Protein AF-A0A914JYH7-F1 (afdb_monomer_lite)

pLDDT: mean 72.13, std 14.9, range [32.47, 93.25]

Structure (mmCIF, N/CA/C/O backbone):
data_AF-A0A914JYH7-F1
#
_entry.id   AF-A0A914JYH7-F1
#
loop_
_atom_site.group_PDB
_atom_site.id
_atom_site.type_symbol
_atom_site.label_atom_id
_atom_site.label_alt_id
_atom_site.label_comp_id
_atom_site.label_asym_id
_atom_site.label_entity_id
_atom_site.label_seq_id
_atom_site.pdbx_PDB_ins_code
_atom_site.Cartn_x
_atom_site.Cartn_y
_atom_site.Cartn_z
_atom_site.occupancy
_atom_site.B_iso_or_equiv
_atom_site.auth_seq_id
_atom_site.auth_comp_id
_atom_site.auth_asym_id
_atom_site.auth_atom_id
_atom_site.pdbx_PDB_model_num
ATOM 1 N N . GLY A 1 1 ? 41.473 -42.877 -14.120 1.00 34.09 1 GLY A N 1
ATOM 2 C CA . GLY A 1 1 ? 40.862 -42.324 -12.893 1.00 34.09 1 GLY A CA 1
ATOM 3 C C . GLY A 1 1 ? 41.035 -40.824 -12.915 1.00 34.09 1 GLY A C 1
ATOM 4 O O . GLY A 1 1 ? 42.055 -40.377 -13.402 1.00 34.09 1 GLY A O 1
ATOM 5 N N . GLY A 1 2 ? 40.109 -39.994 -12.479 1.00 32.47 2 GLY A N 1
ATOM 6 C CA . GLY A 1 2 ? 38.779 -40.195 -11.925 1.00 32.47 2 GLY A CA 1
ATOM 7 C C . GLY A 1 2 ? 38.102 -38.826 -11.978 1.00 32.47 2 GLY A C 1
ATOM 8 O O . GLY A 1 2 ? 38.776 -37.804 -11.862 1.00 32.47 2 GLY A O 1
ATOM 9 N N . GLY A 1 3 ? 36.804 -38.814 -12.264 1.00 38.28 3 GLY A N 1
ATOM 10 C CA . GLY A 1 3 ? 36.032 -37.585 -12.367 1.00 38.28 3 GLY A CA 1
ATOM 11 C C . GLY A 1 3 ? 35.834 -36.903 -11.015 1.00 38.28 3 GLY A C 1
ATOM 12 O O . GLY A 1 3 ? 35.784 -37.558 -9.977 1.00 38.28 3 GLY A O 1
ATOM 13 N N . ALA A 1 4 ? 35.630 -35.592 -11.065 1.00 35.44 4 ALA A N 1
ATOM 14 C CA . ALA A 1 4 ? 34.829 -34.877 -10.087 1.00 35.44 4 ALA A CA 1
ATOM 15 C C . ALA A 1 4 ? 33.850 -33.980 -10.860 1.00 35.44 4 ALA A C 1
ATOM 17 O O . ALA A 1 4 ? 34.250 -33.188 -11.712 1.00 35.44 4 ALA A O 1
ATOM 18 N N . ALA A 1 5 ? 32.562 -34.203 -10.608 1.00 40.56 5 ALA A N 1
ATOM 19 C CA . ALA A 1 5 ? 31.418 -33.502 -11.180 1.00 40.56 5 ALA A CA 1
ATOM 20 C C . ALA A 1 5 ? 31.323 -32.040 -10.675 1.00 40.56 5 ALA A C 1
ATOM 22 O O . ALA A 1 5 ? 31.929 -31.705 -9.654 1.00 40.56 5 ALA A O 1
ATOM 23 N N . PRO A 1 6 ? 30.572 -31.161 -11.369 1.00 45.00 6 PRO A N 1
ATOM 24 C CA . PRO A 1 6 ? 30.569 -29.726 -11.110 1.00 45.00 6 PRO A CA 1
ATOM 25 C C . PRO A 1 6 ? 29.688 -29.387 -9.902 1.00 45.00 6 PRO A C 1
ATOM 27 O O . PRO A 1 6 ? 28.522 -29.776 -9.843 1.00 45.00 6 PRO A O 1
ATOM 30 N N . ALA A 1 7 ? 30.223 -28.626 -8.946 1.00 40.75 7 ALA A N 1
ATOM 31 C CA . ALA A 1 7 ? 29.419 -28.029 -7.885 1.00 40.75 7 ALA A CA 1
ATOM 32 C C . ALA A 1 7 ? 28.792 -26.729 -8.407 1.00 40.75 7 ALA A C 1
ATO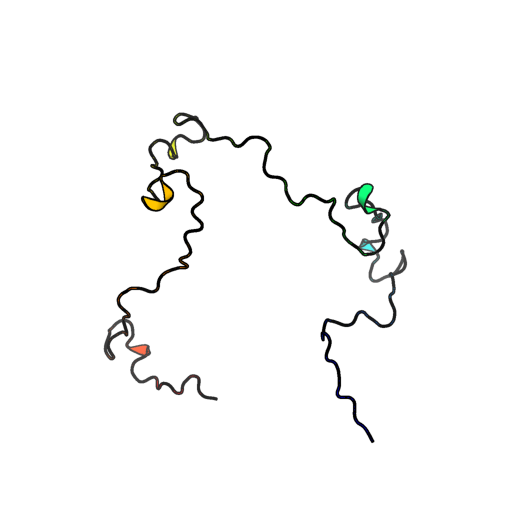M 34 O O . ALA A 1 7 ? 29.483 -25.743 -8.665 1.00 40.75 7 ALA A O 1
ATOM 35 N N . GLY A 1 8 ? 27.475 -26.760 -8.608 1.00 47.31 8 GLY A N 1
ATOM 36 C CA . GLY A 1 8 ? 26.679 -25.590 -8.950 1.00 47.31 8 GLY A CA 1
ATOM 37 C C . GLY A 1 8 ? 26.698 -24.536 -7.843 1.00 47.31 8 GLY A C 1
ATOM 38 O O . GLY A 1 8 ? 26.769 -24.852 -6.657 1.00 47.31 8 GLY A O 1
ATOM 39 N N . GLY A 1 9 ? 26.590 -23.272 -8.243 1.00 40.62 9 GLY A N 1
ATOM 40 C CA . GLY A 1 9 ? 26.470 -22.158 -7.314 1.00 40.62 9 GLY A CA 1
ATOM 41 C C . GLY A 1 9 ? 26.027 -20.883 -8.015 1.00 40.62 9 GLY A C 1
ATOM 42 O O . GLY A 1 9 ? 26.851 -20.172 -8.573 1.00 40.62 9 GLY A O 1
ATOM 43 N N . GLY A 1 10 ? 24.719 -20.620 -7.973 1.00 47.50 10 GLY A N 1
ATOM 44 C CA . GLY A 1 10 ? 24.126 -19.280 -8.006 1.00 47.50 10 GLY A CA 1
ATOM 45 C C . GLY A 1 10 ? 24.439 -18.407 -9.220 1.00 47.50 10 GLY A C 1
ATOM 46 O O . GLY A 1 10 ? 25.310 -17.545 -9.163 1.00 47.50 10 GLY A O 1
ATOM 47 N N . GLY A 1 11 ? 23.635 -18.540 -10.277 1.00 48.72 11 GLY A N 1
ATOM 48 C CA . GLY A 1 11 ? 23.524 -17.541 -11.344 1.00 48.72 11 GLY A CA 1
ATOM 49 C C . GLY A 1 11 ? 22.834 -16.266 -10.850 1.00 48.72 11 GLY A C 1
ATOM 50 O O . GLY A 1 11 ? 21.717 -15.966 -11.256 1.00 48.72 11 GLY A O 1
ATOM 51 N N . GLY A 1 12 ? 23.472 -15.546 -9.929 1.00 68.12 12 GLY A N 1
ATOM 52 C CA . GLY A 1 12 ? 23.124 -14.162 -9.627 1.00 68.12 12 GLY A CA 1
ATOM 53 C C . GLY A 1 12 ? 23.684 -13.225 -10.703 1.00 68.12 12 GLY A C 1
ATOM 54 O O . GLY A 1 12 ? 24.650 -13.589 -11.383 1.00 68.12 12 GLY A O 1
ATOM 55 N N . PRO A 1 13 ? 23.121 -12.015 -10.871 1.00 71.75 13 PRO A N 1
ATOM 56 C CA . PRO A 1 13 ? 23.699 -11.000 -11.742 1.00 71.75 13 PRO A CA 1
ATOM 57 C C . PRO A 1 13 ? 25.169 -10.776 -11.377 1.00 71.75 13 PRO A C 1
ATOM 59 O O . PRO A 1 13 ? 25.496 -10.415 -10.245 1.00 71.75 13 PRO A O 1
ATOM 62 N N . LYS A 1 14 ? 26.069 -11.022 -12.332 1.00 74.81 14 LYS A N 1
ATOM 63 C CA . LYS A 1 14 ? 27.495 -10.773 -12.139 1.00 74.81 14 LYS A CA 1
ATOM 64 C C . LYS A 1 14 ? 27.714 -9.264 -12.188 1.00 74.81 14 LYS A C 1
ATOM 66 O O . LYS A 1 14 ? 27.363 -8.626 -13.179 1.00 74.81 14 LYS A O 1
ATOM 71 N N . ALA A 1 15 ? 28.296 -8.704 -11.130 1.00 71.69 15 ALA A N 1
ATOM 72 C CA . ALA A 1 15 ? 28.731 -7.314 -11.145 1.00 71.69 15 ALA A CA 1
ATOM 73 C C . ALA A 1 15 ? 29.708 -7.071 -12.320 1.00 71.69 15 ALA A 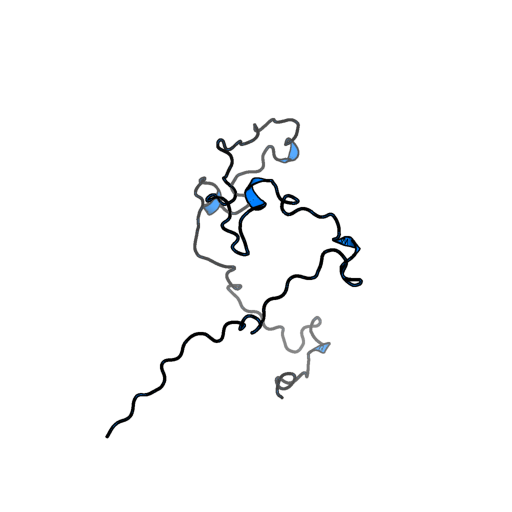C 1
ATOM 75 O O . ALA A 1 15 ? 30.428 -8.000 -12.712 1.00 71.69 15 ALA A O 1
ATOM 76 N N . PRO A 1 16 ? 29.746 -5.853 -12.888 1.00 74.25 16 PRO A N 1
ATOM 77 C CA . PRO A 1 16 ? 30.683 -5.510 -13.952 1.00 74.25 16 PRO A CA 1
ATOM 78 C C . PRO A 1 16 ? 32.130 -5.853 -13.576 1.00 74.25 16 PRO A C 1
ATOM 80 O O . PRO A 1 16 ? 32.548 -5.658 -12.437 1.00 74.25 16 PRO A O 1
ATOM 83 N N . ALA A 1 17 ? 32.902 -6.356 -14.545 1.00 78.00 17 ALA A N 1
ATOM 84 C CA . ALA A 1 17 ? 34.301 -6.745 -14.335 1.00 78.00 17 ALA A CA 1
ATOM 85 C C . ALA A 1 17 ? 35.207 -5.559 -13.948 1.00 78.00 17 ALA A C 1
ATOM 87 O O . ALA A 1 17 ? 36.235 -5.751 -13.304 1.00 78.00 17 ALA A O 1
ATOM 88 N N . GLN A 1 18 ? 34.802 -4.342 -14.312 1.00 71.06 18 GLN A N 1
ATOM 89 C CA . GLN A 1 18 ? 35.378 -3.089 -13.845 1.00 71.06 18 GLN A CA 1
ATOM 90 C C . GLN A 1 18 ? 34.273 -2.246 -13.219 1.00 71.06 18 GLN A C 1
ATOM 92 O O . GLN A 1 18 ? 33.255 -1.971 -13.854 1.00 71.06 18 GLN A O 1
ATOM 97 N N . GLY A 1 19 ? 34.486 -1.837 -11.970 1.00 71.62 19 GLY A N 1
ATOM 98 C CA . GLY A 1 19 ? 33.738 -0.731 -11.389 1.00 71.62 19 GLY A CA 1
ATOM 99 C C . GLY A 1 19 ? 34.165 0.595 -12.019 1.00 71.62 19 GLY A C 1
ATOM 100 O O . GLY A 1 19 ? 35.234 0.701 -12.621 1.00 71.62 19 GLY A O 1
ATOM 101 N N . GLY A 1 20 ? 33.338 1.618 -11.853 1.00 71.94 20 GLY A N 1
ATOM 102 C CA . GLY A 1 20 ? 33.656 2.976 -12.268 1.00 71.94 20 GLY A CA 1
ATOM 103 C C . GLY A 1 20 ? 32.684 3.948 -11.623 1.00 71.94 20 GLY A C 1
ATOM 104 O O . GLY A 1 20 ? 31.482 3.695 -11.597 1.00 71.94 20 GLY A O 1
ATOM 105 N N . VAL A 1 21 ? 33.212 5.038 -11.076 1.00 76.50 21 VAL A N 1
ATOM 106 C CA . VAL A 1 21 ? 32.415 6.185 -10.636 1.00 76.50 21 VAL A CA 1
ATOM 107 C C . VAL A 1 21 ? 32.600 7.257 -11.700 1.00 76.50 21 VAL A C 1
ATOM 109 O O . VAL A 1 21 ? 33.733 7.527 -12.103 1.00 76.50 21 VAL A O 1
ATOM 112 N N . ALA A 1 22 ? 31.500 7.828 -12.190 1.00 80.31 22 ALA A N 1
ATOM 113 C CA . ALA A 1 22 ? 31.569 8.961 -13.103 1.00 80.31 22 ALA A CA 1
ATOM 114 C C . ALA A 1 22 ? 32.323 10.119 -12.430 1.00 80.31 22 ALA A C 1
ATOM 116 O O . ALA A 1 22 ? 32.164 10.363 -11.233 1.00 80.31 22 ALA A O 1
ATOM 117 N N . GLY A 1 23 ? 33.164 10.823 -13.188 1.00 80.38 23 GLY A N 1
ATOM 118 C CA . GLY A 1 23 ? 33.858 11.995 -12.660 1.00 80.38 23 GLY A CA 1
ATOM 119 C C . GLY A 1 23 ? 32.869 13.110 -12.307 1.00 80.38 23 GLY A C 1
ATOM 120 O O . GLY A 1 23 ? 31.821 13.232 -12.938 1.00 80.38 23 GLY A O 1
ATOM 121 N N . THR A 1 24 ? 33.225 13.978 -11.355 1.00 82.69 24 THR A N 1
ATOM 122 C CA . THR A 1 24 ? 32.385 15.104 -10.887 1.00 82.69 24 THR A CA 1
ATOM 123 C C . THR A 1 24 ? 31.896 16.028 -12.011 1.00 82.69 24 THR A C 1
ATOM 125 O O . THR A 1 24 ? 30.900 16.727 -11.848 1.00 82.69 24 THR A O 1
ATOM 128 N N . HIS A 1 25 ? 32.584 16.041 -13.154 1.00 87.94 25 HIS A N 1
ATOM 129 C CA . HIS A 1 25 ? 32.268 16.885 -14.309 1.00 87.94 25 HIS A CA 1
ATOM 130 C C . HIS A 1 25 ? 31.949 16.083 -15.580 1.00 87.94 25 HIS A C 1
ATOM 132 O O . HIS A 1 25 ? 32.131 16.590 -16.685 1.00 87.94 25 HIS A O 1
ATOM 138 N N . ASP A 1 26 ? 31.489 14.835 -15.446 1.00 89.94 26 ASP A N 1
ATOM 139 C CA . ASP A 1 26 ? 31.004 14.057 -16.589 1.00 89.94 26 ASP A CA 1
ATOM 140 C C . ASP A 1 26 ? 29.813 14.781 -17.259 1.00 89.94 26 ASP A C 1
ATOM 142 O O . ASP A 1 26 ? 28.826 15.082 -16.575 1.00 89.94 26 ASP A O 1
ATOM 146 N N . PRO A 1 27 ? 29.864 15.065 -18.578 1.00 91.88 27 PRO A N 1
ATOM 147 C CA . PRO A 1 27 ? 28.768 15.708 -19.304 1.00 91.88 27 PRO A CA 1
ATOM 148 C C . PRO A 1 27 ? 27.406 15.017 -19.141 1.00 91.88 27 PRO A C 1
ATOM 150 O O . PRO A 1 27 ? 26.380 15.689 -19.165 1.00 91.88 27 PRO A O 1
ATOM 153 N N . ASN A 1 28 ? 27.381 13.698 -18.931 1.00 91.00 28 ASN A N 1
ATOM 154 C CA . ASN A 1 28 ? 26.154 12.920 -18.758 1.00 91.00 28 ASN A CA 1
ATOM 155 C C . ASN A 1 28 ? 25.610 12.944 -17.319 1.00 91.00 28 ASN A C 1
ATOM 157 O O . ASN A 1 28 ? 24.479 12.518 -17.095 1.00 91.00 28 ASN A O 1
ATOM 161 N N . TYR A 1 29 ? 26.383 13.442 -16.347 1.00 90.44 29 TYR A N 1
ATOM 162 C CA . TYR A 1 29 ? 26.012 13.476 -14.926 1.00 90.44 29 TYR A CA 1
ATOM 163 C C . TYR A 1 29 ? 26.159 14.870 -14.300 1.00 90.44 29 TYR A C 1
ATOM 165 O O . TYR A 1 29 ? 26.282 14.999 -13.082 1.00 90.44 29 TYR A O 1
ATOM 173 N N . GLN A 1 30 ? 26.100 15.935 -15.108 1.00 92.38 30 GLN A N 1
ATOM 174 C CA . GLN A 1 30 ? 26.291 17.305 -14.615 1.00 92.38 30 GLN A CA 1
ATOM 175 C 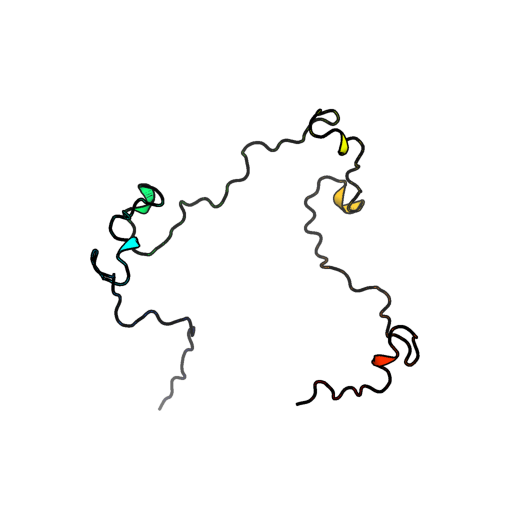C . GLN A 1 30 ? 25.288 17.726 -13.536 1.00 92.38 30 GLN A C 1
ATOM 177 O O . GLN A 1 30 ? 25.653 18.470 -12.634 1.00 92.38 30 GLN A O 1
ATOM 182 N N . THR A 1 31 ? 24.046 17.235 -13.570 1.00 87.25 31 THR A N 1
ATOM 183 C CA . THR A 1 31 ? 23.034 17.573 -12.551 1.00 87.25 31 THR A CA 1
ATOM 184 C C . THR A 1 31 ? 23.326 16.962 -11.182 1.00 87.25 31 THR A C 1
ATOM 186 O O . THR A 1 31 ? 22.693 17.341 -10.203 1.00 87.25 31 THR A O 1
ATOM 189 N N . LEU A 1 32 ? 24.255 16.005 -11.112 1.00 84.88 32 LEU A N 1
ATOM 190 C CA . LEU A 1 32 ? 24.713 15.389 -9.869 1.00 84.88 32 LEU A CA 1
ATOM 191 C C . LEU A 1 32 ? 25.991 16.058 -9.337 1.00 84.88 32 LEU A C 1
ATOM 193 O O . LEU A 1 32 ? 26.429 15.750 -8.227 1.00 84.88 32 LEU A O 1
ATOM 197 N N . ALA A 1 33 ? 26.589 16.983 -10.097 1.00 81.06 33 ALA A N 1
ATOM 198 C CA . ALA A 1 33 ? 27.736 17.758 -9.647 1.00 81.06 33 ALA A CA 1
ATOM 199 C C . ALA A 1 33 ? 27.314 18.656 -8.471 1.00 81.06 33 ALA A C 1
ATOM 201 O O . ALA A 1 33 ? 26.505 19.567 -8.626 1.00 81.06 33 ALA A O 1
ATOM 202 N N . GLY A 1 34 ? 27.854 18.381 -7.281 1.00 79.38 34 GLY A N 1
ATOM 203 C CA . GLY A 1 34 ? 27.506 19.087 -6.041 1.00 79.38 34 GLY A CA 1
ATOM 204 C C . GLY A 1 34 ? 26.581 18.311 -5.100 1.00 79.38 34 GLY A C 1
ATOM 205 O O . GLY A 1 34 ? 26.392 18.740 -3.964 1.00 79.38 34 GLY A O 1
ATOM 206 N N . CYS A 1 35 ? 26.060 17.149 -5.509 1.00 82.81 35 CYS A N 1
ATOM 207 C CA . CYS A 1 35 ? 25.435 16.213 -4.577 1.00 82.81 35 CYS A CA 1
ATOM 208 C C . CYS A 1 35 ? 26.522 15.557 -3.707 1.00 82.81 35 CYS A C 1
ATOM 210 O O . CYS A 1 35 ? 27.327 14.765 -4.199 1.00 82.81 35 CYS A O 1
ATOM 212 N N . GLY A 1 36 ? 26.561 15.908 -2.419 1.00 76.69 36 GLY A N 1
ATOM 213 C CA . GLY A 1 36 ? 27.461 15.299 -1.438 1.00 76.69 36 GLY A CA 1
ATOM 214 C C . GLY A 1 36 ? 27.063 13.863 -1.073 1.00 76.69 36 GLY A C 1
ATOM 215 O O . GLY A 1 36 ? 25.953 13.410 -1.350 1.00 76.69 36 GLY A O 1
ATOM 216 N N . GLY A 1 37 ? 27.967 13.126 -0.421 1.00 77.88 37 GLY A N 1
ATOM 217 C CA . GLY A 1 37 ? 27.677 11.776 0.092 1.00 77.88 37 GLY A CA 1
ATOM 218 C C . GLY A 1 37 ? 26.671 11.751 1.254 1.00 77.88 37 GLY A C 1
ATOM 219 O O . GLY A 1 37 ? 26.249 10.686 1.693 1.00 77.88 37 GLY A O 1
ATOM 220 N N . ASP A 1 38 ? 26.286 12.923 1.747 1.00 81.12 38 ASP A N 1
ATOM 221 C CA . ASP A 1 38 ? 25.421 13.180 2.892 1.00 81.12 38 ASP A CA 1
ATOM 222 C C . ASP A 1 38 ? 23.987 13.567 2.504 1.00 81.12 38 ASP A C 1
ATOM 224 O O . ASP A 1 38 ? 23.194 13.907 3.378 1.00 81.12 38 ASP A O 1
ATOM 228 N N . VAL A 1 39 ? 23.601 13.460 1.226 1.00 80.56 39 VAL A N 1
ATOM 229 C CA . VAL A 1 39 ? 22.208 13.693 0.780 1.00 80.56 39 VAL A CA 1
ATOM 230 C C . VAL A 1 39 ? 21.179 12.823 1.521 1.00 80.56 39 VAL A C 1
ATOM 232 O O . VAL A 1 39 ? 19.995 13.151 1.549 1.00 80.56 39 VAL A O 1
ATOM 235 N N . PHE A 1 40 ? 21.631 11.737 2.155 1.00 82.25 40 PHE A N 1
ATOM 236 C CA . PHE A 1 40 ? 20.829 10.851 3.002 1.00 82.25 40 PHE A CA 1
ATOM 237 C C . PHE A 1 40 ? 21.199 10.917 4.495 1.00 82.25 40 PHE A C 1
ATOM 239 O O . PHE A 1 40 ? 20.793 10.041 5.254 1.00 82.25 40 PHE A O 1
ATOM 246 N N . GLY A 1 41 ? 21.952 11.937 4.913 1.00 80.50 41 GLY A N 1
ATOM 247 C CA . GLY A 1 41 ? 22.459 12.120 6.273 1.00 80.50 41 GLY A CA 1
ATOM 248 C C . GLY A 1 41 ? 23.962 11.860 6.404 1.00 80.50 41 GLY A C 1
ATOM 249 O O . GLY A 1 41 ? 24.552 11.055 5.679 1.00 80.50 41 GLY A O 1
ATOM 250 N N . ALA A 1 42 ? 24.598 12.537 7.365 1.00 79.38 42 ALA A N 1
ATOM 251 C CA . ALA A 1 42 ? 26.032 12.402 7.638 1.00 79.38 42 ALA A CA 1
ATOM 252 C C . ALA A 1 42 ? 26.427 10.975 8.069 1.00 79.38 42 ALA A C 1
ATOM 254 O O . ALA A 1 42 ? 27.547 10.539 7.814 1.00 79.38 42 ALA A O 1
ATOM 255 N N . ASP A 1 43 ? 25.499 10.216 8.659 1.00 74.88 43 ASP A N 1
ATOM 256 C CA . ASP A 1 43 ? 25.681 8.806 9.019 1.00 74.88 43 ASP A CA 1
ATOM 257 C C . ASP A 1 43 ? 25.852 7.885 7.796 1.00 74.88 43 ASP A C 1
ATOM 259 O O . ASP A 1 43 ? 26.314 6.750 7.934 1.00 74.88 43 ASP A O 1
ATOM 263 N N . LYS A 1 44 ? 25.524 8.371 6.590 1.00 68.38 44 LYS A N 1
ATOM 264 C CA . LYS A 1 44 ? 25.672 7.652 5.316 1.00 68.38 44 LYS A CA 1
ATOM 265 C C . LYS A 1 44 ? 26.863 8.097 4.473 1.00 68.38 44 LYS A C 1
ATOM 267 O O . LYS A 1 44 ? 27.218 7.393 3.531 1.00 68.38 44 LYS A O 1
ATOM 272 N N . ALA A 1 45 ? 27.545 9.177 4.850 1.00 64.94 45 ALA A N 1
ATOM 273 C CA . ALA A 1 45 ? 28.585 9.812 4.041 1.00 64.94 45 ALA A CA 1
ATOM 274 C C . ALA A 1 45 ? 29.936 9.058 3.969 1.00 64.94 45 ALA A C 1
ATOM 276 O O . ALA A 1 45 ? 30.857 9.536 3.310 1.00 64.94 45 ALA A O 1
ATOM 277 N N . GLY A 1 46 ? 30.085 7.893 4.620 1.00 59.81 46 GLY A N 1
ATOM 278 C CA . GLY A 1 46 ? 31.381 7.203 4.759 1.00 59.81 46 GLY A CA 1
ATOM 279 C C . GLY A 1 46 ? 31.427 5.714 4.401 1.00 59.81 46 GLY A C 1
ATOM 280 O O . GLY A 1 46 ? 32.505 5.124 4.444 1.00 59.81 46 GLY A O 1
ATOM 281 N N . ALA A 1 47 ? 30.308 5.080 4.046 1.00 54.00 47 ALA A N 1
ATOM 282 C CA . ALA A 1 47 ? 30.291 3.649 3.741 1.00 54.00 47 ALA A CA 1
ATOM 283 C C . ALA A 1 47 ? 30.186 3.423 2.230 1.00 54.00 47 ALA A C 1
ATOM 285 O O . ALA A 1 47 ? 29.117 3.562 1.636 1.00 54.00 47 ALA A O 1
ATOM 286 N N . GLY A 1 48 ? 31.309 3.053 1.609 1.00 50.84 48 GLY A N 1
ATOM 287 C CA . GLY A 1 48 ? 31.304 2.486 0.265 1.00 50.84 48 GLY A CA 1
ATOM 288 C C . GLY A 1 48 ? 30.268 1.364 0.169 1.00 50.84 48 GLY A C 1
ATOM 289 O O . GLY A 1 48 ? 30.205 0.512 1.051 1.00 50.84 48 GLY A O 1
ATOM 290 N N . GLY A 1 49 ? 29.447 1.430 -0.884 1.00 52.75 49 GLY A N 1
ATOM 291 C CA . GLY A 1 49 ? 28.456 0.443 -1.327 1.00 52.75 49 GLY A CA 1
ATOM 292 C C . GLY A 1 49 ? 28.231 -0.749 -0.399 1.00 52.75 49 GLY A C 1
ATOM 293 O O . GLY A 1 49 ? 28.834 -1.803 -0.560 1.00 52.75 49 GLY A O 1
ATOM 294 N N . GLY A 1 50 ? 27.328 -0.579 0.557 1.00 45.28 50 GLY A N 1
ATOM 295 C CA . GLY A 1 50 ? 26.985 -1.610 1.522 1.00 45.28 50 GLY A CA 1
ATOM 296 C C . GLY A 1 50 ? 26.011 -1.030 2.520 1.00 45.28 50 GLY A C 1
ATOM 297 O O . GLY A 1 50 ? 26.386 -0.701 3.640 1.00 45.28 50 GLY A O 1
ATOM 298 N N . GLY A 1 51 ? 24.770 -0.827 2.075 1.00 46.16 51 GLY A N 1
ATOM 299 C CA . GLY A 1 51 ? 23.671 -0.343 2.898 1.00 46.16 51 GLY A CA 1
ATOM 300 C C . GLY A 1 51 ? 23.346 -1.323 4.022 1.00 46.16 51 GLY A C 1
ATOM 301 O O . GLY A 1 51 ? 22.349 -2.032 3.965 1.00 46.16 51 GLY A O 1
ATOM 302 N N . GLY A 1 52 ? 24.163 -1.334 5.071 1.00 47.91 52 GLY A N 1
ATOM 303 C CA . GLY A 1 52 ? 23.687 -1.642 6.402 1.00 47.91 52 GLY A CA 1
ATOM 304 C C . GLY A 1 52 ? 22.734 -0.518 6.778 1.00 47.91 52 GLY A C 1
ATOM 305 O O . GLY A 1 52 ? 23.155 0.594 7.113 1.00 47.91 52 GLY A O 1
ATOM 306 N N . ALA A 1 53 ? 21.432 -0.773 6.653 1.00 55.34 53 ALA A N 1
ATOM 307 C CA . ALA A 1 53 ? 20.452 0.004 7.393 1.00 55.34 53 ALA A CA 1
ATOM 308 C C . ALA A 1 53 ? 20.937 0.066 8.855 1.00 55.34 53 ALA A C 1
ATOM 310 O O . ALA A 1 53 ? 21.381 -0.974 9.359 1.00 55.34 53 ALA A O 1
ATOM 311 N N . PRO A 1 54 ? 20.925 1.233 9.534 1.00 53.25 54 PRO A N 1
ATOM 312 C CA . PRO A 1 54 ? 21.098 1.239 10.983 1.00 53.25 54 PRO A CA 1
ATOM 313 C C . PRO A 1 54 ? 20.173 0.157 11.544 1.00 53.25 54 PRO A C 1
ATOM 315 O O . PRO A 1 54 ? 19.002 0.098 11.171 1.00 53.25 54 PRO A O 1
ATOM 318 N N . GLY A 1 55 ? 20.749 -0.784 12.298 1.00 55.72 55 GLY A N 1
ATOM 319 C CA . GLY A 1 55 ? 20.076 -1.999 12.748 1.00 55.72 55 GLY A CA 1
ATOM 320 C C . GLY A 1 55 ? 18.782 -1.644 13.466 1.00 55.72 55 GLY A C 1
ATOM 321 O O . GLY A 1 55 ? 18.793 -1.201 14.608 1.00 55.72 55 GLY A O 1
ATOM 322 N N . GLY A 1 56 ? 17.672 -1.778 12.756 1.00 63.06 56 GLY A N 1
ATOM 323 C CA . GLY A 1 56 ? 16.415 -1.191 13.175 1.00 63.06 56 GLY A CA 1
ATOM 324 C C . GLY A 1 56 ? 15.602 -0.850 11.948 1.00 63.06 56 GLY A C 1
ATOM 325 O O . GLY A 1 56 ? 15.572 0.294 11.504 1.00 63.06 56 GLY A O 1
ATOM 326 N N . GLY A 1 57 ? 14.919 -1.859 11.402 1.00 70.12 57 GLY A N 1
ATOM 327 C CA . GLY A 1 57 ? 13.769 -1.588 10.546 1.00 70.12 57 GLY A CA 1
ATOM 328 C C . GLY A 1 57 ? 12.775 -0.653 11.256 1.00 70.12 57 GLY A C 1
ATOM 329 O O . GLY A 1 57 ? 12.920 -0.398 12.456 1.00 70.12 57 GLY A O 1
ATOM 330 N N . PRO A 1 58 ? 11.761 -0.141 10.541 1.00 66.94 58 PRO A N 1
ATOM 331 C CA . PRO A 1 58 ? 10.762 0.756 11.111 1.00 66.94 58 PRO A CA 1
ATOM 332 C C . PRO A 1 58 ? 10.261 0.226 12.457 1.00 66.94 58 PRO A C 1
ATOM 334 O O . PRO A 1 58 ? 9.653 -0.843 12.536 1.00 66.94 58 PRO A O 1
ATOM 337 N N . LYS A 1 59 ? 10.586 0.940 13.536 1.00 75.88 59 LYS A N 1
ATOM 338 C CA . LYS A 1 59 ? 10.168 0.551 14.877 1.00 75.88 59 LYS A CA 1
ATOM 339 C C . LYS A 1 59 ? 8.729 1.004 15.055 1.00 75.88 59 LYS A C 1
ATOM 341 O O . LYS A 1 59 ? 8.425 2.179 14.858 1.00 75.88 59 LYS A O 1
ATOM 346 N N . ALA A 1 60 ? 7.854 0.072 15.423 1.00 73.75 60 ALA A N 1
ATOM 347 C CA . ALA A 1 60 ? 6.497 0.420 15.815 1.00 73.75 60 ALA A CA 1
ATOM 348 C C . ALA A 1 60 ? 6.535 1.466 16.950 1.00 73.75 60 ALA A C 1
ATOM 350 O O . ALA A 1 60 ? 7.465 1.437 17.767 1.00 73.75 60 ALA A O 1
ATOM 351 N N . PRO A 1 61 ? 5.557 2.385 17.017 1.00 72.19 61 PRO A N 1
ATOM 352 C CA . PRO A 1 61 ? 5.473 3.361 18.096 1.00 72.19 61 PRO A CA 1
ATOM 353 C C . PRO A 1 61 ? 5.581 2.694 19.472 1.00 72.19 61 PRO A C 1
ATOM 355 O O . PRO A 1 61 ? 5.012 1.628 19.700 1.00 72.19 61 PRO A O 1
ATOM 358 N N . ALA A 1 62 ? 6.308 3.329 20.397 1.00 80.00 62 ALA A N 1
ATOM 359 C CA . ALA A 1 62 ? 6.502 2.802 21.753 1.00 80.00 62 ALA A CA 1
ATOM 360 C C . ALA A 1 62 ? 5.182 2.666 22.534 1.00 80.00 62 ALA A C 1
ATOM 362 O O . ALA A 1 62 ? 5.081 1.846 23.443 1.00 80.00 62 ALA A O 1
ATOM 363 N N . GLN A 1 63 ? 4.171 3.449 22.156 1.00 74.31 63 GLN A N 1
ATOM 364 C CA . GLN A 1 63 ? 2.804 3.343 22.637 1.00 74.31 63 GLN A CA 1
ATOM 365 C C . GLN A 1 63 ? 1.870 3.218 21.439 1.00 74.31 63 GLN A C 1
ATOM 367 O O . GLN A 1 63 ? 1.883 4.053 20.534 1.00 74.31 63 GLN A O 1
ATOM 372 N N . GLY A 1 64 ? 1.052 2.167 21.450 1.00 72.69 64 GLY A N 1
ATOM 373 C CA . GLY A 1 64 ? -0.167 2.149 20.655 1.00 72.69 64 GLY A CA 1
ATOM 374 C C . GLY A 1 64 ? -1.160 3.176 21.199 1.00 72.69 64 GLY A C 1
ATOM 375 O O . GLY A 1 64 ? -1.082 3.581 22.359 1.00 72.69 64 GLY A O 1
ATOM 376 N N . GLY A 1 65 ? -2.107 3.584 20.364 1.00 73.81 65 GLY A N 1
ATOM 377 C CA . GLY A 1 65 ? -3.213 4.439 20.768 1.00 73.81 65 GLY A CA 1
ATOM 378 C C . GLY A 1 65 ? -4.478 3.982 20.066 1.00 73.81 65 GLY A C 1
ATOM 379 O O . GLY A 1 65 ? -4.476 3.794 18.852 1.00 73.81 65 GLY A O 1
ATOM 380 N N . VAL A 1 66 ? -5.543 3.784 20.836 1.00 79.31 66 VAL A N 1
ATOM 381 C CA . VAL A 1 66 ? -6.900 3.637 20.308 1.00 79.31 66 VAL A CA 1
ATOM 382 C C . VAL A 1 66 ? -7.614 4.938 20.639 1.00 79.31 66 VAL A C 1
ATOM 384 O O . VAL A 1 66 ? -7.566 5.387 21.785 1.00 79.31 66 VAL A O 1
ATOM 387 N N . ALA A 1 67 ? -8.220 5.569 19.635 1.00 81.62 67 ALA A N 1
ATOM 388 C CA . ALA A 1 67 ? -9.038 6.752 19.860 1.00 81.62 67 ALA A CA 1
ATOM 389 C C . ALA A 1 67 ? -10.188 6.416 20.823 1.00 81.62 67 ALA A C 1
ATOM 391 O O . ALA A 1 67 ? -10.713 5.300 20.816 1.00 81.62 67 ALA A O 1
ATOM 392 N N . ALA A 1 68 ? -10.589 7.376 21.656 1.00 83.06 68 ALA A N 1
ATOM 393 C CA . ALA A 1 68 ? -11.767 7.192 22.494 1.00 83.06 68 ALA A CA 1
ATOM 394 C C . ALA A 1 68 ? -13.013 7.012 21.612 1.00 83.06 68 ALA A C 1
ATOM 396 O O . ALA A 1 68 ? -13.119 7.629 20.553 1.00 83.06 68 ALA A O 1
ATOM 397 N N . THR A 1 69 ? -14.003 6.249 22.086 1.00 81.31 69 THR A N 1
ATOM 398 C CA . THR A 1 69 ? -15.277 6.020 21.373 1.00 81.31 69 THR A CA 1
ATOM 399 C C . THR A 1 69 ? -16.005 7.317 20.994 1.00 81.31 69 THR A C 1
ATOM 401 O O . THR A 1 69 ? -16.838 7.319 20.094 1.00 81.31 69 THR A O 1
ATOM 404 N N . HIS A 1 70 ? -15.689 8.425 21.668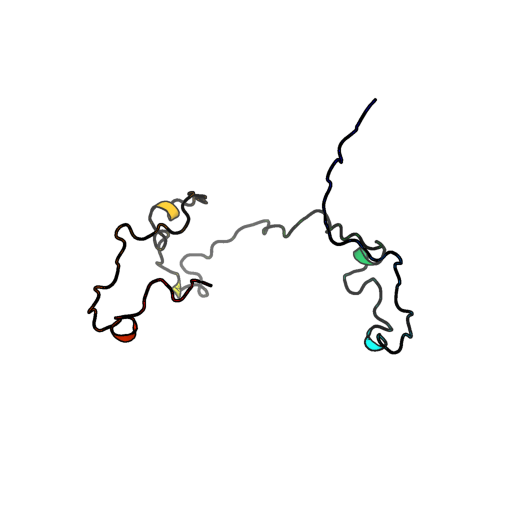 1.00 88.31 70 HIS A N 1
ATOM 405 C CA . HIS A 1 70 ? -16.279 9.743 21.439 1.00 88.31 70 HIS A CA 1
ATOM 406 C C . HIS A 1 70 ? -15.251 10.799 21.004 1.00 88.31 70 HIS A C 1
ATOM 408 O O . HIS A 1 70 ? -15.469 11.989 21.228 1.00 88.31 70 HIS A O 1
ATOM 414 N N . ASP A 1 71 ? -14.130 10.397 20.399 1.00 91.38 71 ASP A N 1
ATOM 415 C CA . ASP A 1 71 ? -13.187 11.347 19.802 1.00 91.38 71 ASP A CA 1
ATOM 416 C C . ASP A 1 71 ? -13.883 12.140 18.674 1.00 91.38 71 ASP A C 1
ATOM 418 O O . ASP A 1 71 ? -14.405 11.525 17.738 1.00 91.38 71 ASP A O 1
ATOM 422 N N . PRO A 1 72 ? -13.916 13.489 18.725 1.00 93.25 72 PRO A N 1
ATOM 423 C CA . PRO A 1 72 ? -14.518 14.319 17.679 1.00 93.25 72 PRO A CA 1
ATOM 424 C C . PRO A 1 72 ? -14.010 14.019 16.260 1.00 93.25 72 PRO A C 1
ATOM 426 O O . PRO A 1 72 ? -14.775 14.147 15.308 1.00 93.25 72 PRO A O 1
ATOM 429 N N . ASN A 1 73 ? -12.758 13.578 16.110 1.00 92.88 73 ASN A N 1
ATOM 430 C CA . ASN A 1 73 ? -12.153 13.259 14.815 1.00 92.88 73 ASN A CA 1
ATOM 431 C C . ASN A 1 73 ? -12.506 11.853 14.304 1.00 92.88 73 ASN A C 1
ATOM 433 O O . ASN A 1 73 ? -12.285 11.565 13.130 1.00 92.88 73 ASN A O 1
ATOM 437 N N . TYR A 1 74 ? -13.064 10.983 15.153 1.00 91.75 74 TYR A N 1
ATOM 438 C CA . TYR A 1 74 ? -13.409 9.596 14.813 1.00 91.75 74 TYR A CA 1
ATOM 439 C C . TYR A 1 74 ? -14.880 9.258 15.101 1.00 91.75 74 TYR A C 1
ATOM 441 O O . TYR A 1 74 ? -15.238 8.090 15.242 1.00 91.75 74 TYR A O 1
ATOM 449 N N . GLN A 1 75 ? -15.761 10.263 15.136 1.00 93.00 75 GLN A N 1
ATOM 450 C CA . GLN A 1 75 ? -17.194 10.077 15.410 1.00 93.00 75 GLN A CA 1
ATOM 451 C C . GLN A 1 75 ? -17.890 9.128 14.426 1.00 93.00 75 GLN A C 1
ATOM 453 O O . GLN A 1 75 ? -18.793 8.398 14.817 1.00 93.00 75 GLN A O 1
ATOM 458 N N . THR A 1 76 ? -17.467 9.085 13.158 1.00 87.81 76 THR A N 1
ATOM 459 C CA . THR A 1 76 ? -18.050 8.171 12.156 1.00 87.81 76 THR A CA 1
ATOM 460 C C . THR A 1 76 ? -17.724 6.701 12.417 1.00 87.81 76 THR A C 1
ATOM 462 O O . THR A 1 76 ? -18.363 5.825 11.841 1.00 87.81 76 THR A O 1
ATOM 465 N N . LEU A 1 77 ? -16.744 6.427 13.282 1.00 86.12 77 LEU A N 1
ATOM 466 C CA . LEU A 1 77 ? -16.369 5.081 13.706 1.00 86.12 77 LEU A CA 1
ATOM 467 C C . LEU A 1 77 ? -17.021 4.696 15.045 1.00 86.12 77 LEU A C 1
ATOM 469 O O . LEU A 1 77 ? -16.909 3.545 15.470 1.00 86.12 77 LEU A O 1
ATOM 473 N N . ALA A 1 78 ? -17.724 5.623 15.707 1.00 82.81 78 ALA A N 1
ATOM 474 C CA . ALA A 1 78 ? -18.461 5.330 16.927 1.00 82.81 78 ALA A CA 1
ATOM 475 C C . ALA A 1 78 ? -19.589 4.327 16.628 1.00 82.81 78 ALA A C 1
ATOM 477 O O . ALA A 1 78 ? -20.480 4.589 15.823 1.00 82.81 78 ALA A O 1
ATOM 478 N N . GLY A 1 79 ? -19.543 3.159 17.274 1.00 80.75 79 GLY A N 1
ATOM 479 C CA . GLY A 1 79 ? -20.519 2.081 17.074 1.00 80.75 79 GLY A CA 1
ATOM 480 C C . GLY A 1 79 ? -20.137 1.047 16.010 1.00 80.75 79 GLY A C 1
ATOM 481 O O . GLY A 1 79 ? -20.867 0.073 15.841 1.00 80.75 79 GLY A O 1
ATOM 482 N N . VAL A 1 80 ? -18.991 1.200 15.337 1.00 84.69 80 VAL A N 1
ATOM 483 C CA . VAL A 1 80 ? -18.425 0.131 14.504 1.00 84.69 80 VAL A CA 1
ATOM 484 C C . VAL A 1 80 ? -17.842 -0.947 15.424 1.00 84.69 80 VAL A C 1
ATOM 486 O O . VAL A 1 80 ? -16.861 -0.712 16.130 1.00 84.69 80 VAL A O 1
ATOM 489 N N . GLY A 1 81 ? -18.480 -2.120 15.451 1.00 78.31 81 GLY A N 1
ATOM 490 C CA . GLY A 1 81 ? -18.052 -3.272 16.249 1.00 78.31 81 GLY A CA 1
ATOM 491 C C . GLY A 1 81 ? -16.769 -3.928 15.725 1.00 78.31 81 GLY A C 1
ATOM 492 O O . GLY A 1 81 ? -16.398 -3.781 14.562 1.00 78.31 81 GLY A O 1
ATOM 493 N N . GLY A 1 82 ? -16.079 -4.684 16.584 1.00 79.25 82 GLY A N 1
ATOM 494 C CA . GLY A 1 82 ? -14.870 -5.438 16.207 1.00 79.25 82 GLY A CA 1
ATOM 495 C C . GLY A 1 82 ? -15.134 -6.656 15.309 1.00 79.25 82 GLY A C 1
ATOM 496 O O . GLY A 1 82 ? -14.199 -7.324 14.877 1.00 79.25 82 GLY A O 1
ATOM 497 N N . ASP A 1 83 ? -16.400 -6.953 15.035 1.00 82.94 83 ASP A N 1
ATOM 498 C CA . ASP A 1 83 ? -16.905 -8.095 14.279 1.00 82.94 83 ASP A CA 1
ATOM 499 C C . ASP A 1 83 ? -17.194 -7.782 12.805 1.00 82.94 83 ASP A C 1
ATOM 501 O O . ASP A 1 83 ? -17.573 -8.681 12.057 1.00 82.94 83 ASP A O 1
ATOM 505 N N . VAL A 1 84 ? -16.942 -6.552 12.343 1.00 82.25 84 VAL A N 1
ATOM 506 C CA . VAL A 1 84 ? -17.069 -6.185 10.917 1.00 82.25 84 VAL A CA 1
ATOM 507 C C . VAL A 1 84 ? -16.217 -7.055 9.983 1.00 82.25 84 VAL A C 1
ATOM 509 O O . VAL A 1 84 ? -16.501 -7.143 8.791 1.00 82.25 84 VAL A O 1
ATOM 512 N N . PHE A 1 85 ? -15.198 -7.727 10.525 1.00 82.44 85 PHE A N 1
ATOM 513 C CA . PHE A 1 85 ? -14.340 -8.676 9.812 1.00 82.44 85 PHE A CA 1
ATOM 514 C C . PHE A 1 85 ? -14.551 -10.138 10.235 1.00 82.44 85 PHE A C 1
ATOM 516 O O . PHE A 1 85 ? -13.740 -10.990 9.881 1.00 82.44 85 PHE A O 1
ATOM 523 N N . GLY A 1 86 ? -15.626 -10.428 10.971 1.00 80.94 86 GLY A N 1
ATOM 524 C CA . GLY A 1 86 ? -15.939 -11.744 11.519 1.00 80.94 86 GLY A CA 1
ATOM 525 C C . GLY A 1 86 ? -15.649 -11.868 13.016 1.00 80.94 86 GLY A C 1
ATOM 526 O O . GLY A 1 86 ? -14.803 -11.175 13.587 1.00 80.94 86 GLY A O 1
ATOM 527 N N . ALA A 1 87 ? -16.361 -12.790 13.670 1.00 79.56 87 ALA A N 1
ATOM 528 C CA . ALA A 1 87 ? -16.223 -13.053 15.104 1.00 79.56 87 ALA A CA 1
ATOM 529 C C . ALA A 1 87 ? -14.817 -13.550 15.490 1.00 79.56 87 ALA A C 1
ATOM 531 O O . ALA A 1 87 ? -14.365 -13.315 16.609 1.00 79.56 87 ALA A O 1
ATOM 532 N N . ASP A 1 88 ? -14.096 -14.183 14.560 1.00 73.94 88 ASP A N 1
ATOM 533 C CA . ASP A 1 88 ? -12.710 -14.623 14.741 1.00 73.94 88 ASP A CA 1
ATOM 534 C C . ASP A 1 88 ? -11.723 -13.454 14.906 1.00 73.94 88 ASP A C 1
ATOM 536 O O . ASP A 1 88 ? -1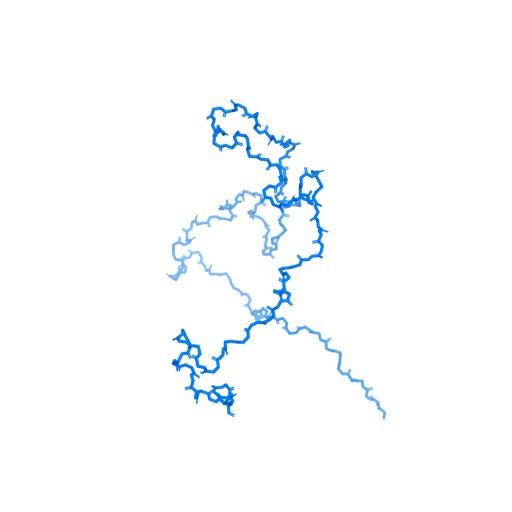0.638 -13.641 15.457 1.00 73.94 88 ASP A O 1
ATOM 540 N N . LYS A 1 89 ? -12.102 -12.242 14.476 1.00 70.12 89 LYS A N 1
ATOM 541 C CA . LYS A 1 89 ? -11.292 -11.020 14.599 1.00 70.12 89 LYS A CA 1
ATOM 542 C C . LYS A 1 89 ? -11.679 -10.135 15.787 1.00 70.12 89 LYS A C 1
ATOM 544 O O . LYS A 1 89 ? -10.878 -9.297 16.195 1.00 70.12 89 LYS A O 1
ATOM 549 N N . ALA A 1 90 ? -12.847 -10.352 16.391 1.00 67.62 90 ALA A N 1
ATOM 550 C CA . ALA A 1 90 ? -13.381 -9.503 17.458 1.00 67.62 90 ALA A CA 1
ATOM 551 C C . ALA A 1 90 ? -12.654 -9.645 18.817 1.00 67.62 90 ALA A C 1
ATOM 553 O O . ALA A 1 90 ? -12.762 -8.765 19.667 1.00 67.62 90 ALA A O 1
ATOM 554 N N . ALA A 1 91 ? -11.893 -10.724 19.040 1.00 63.44 91 ALA A N 1
ATOM 555 C CA . ALA A 1 91 ? -11.289 -11.049 20.341 1.00 63.44 91 ALA A CA 1
ATOM 556 C C . ALA A 1 91 ? -9.882 -10.455 20.585 1.00 63.44 91 ALA A C 1
ATOM 558 O O . ALA A 1 91 ? -9.166 -10.916 21.472 1.00 63.44 91 ALA A O 1
ATOM 559 N N . GLY A 1 92 ? -9.439 -9.470 19.795 1.00 56.22 92 GLY A N 1
ATOM 560 C CA . GLY A 1 92 ? -8.135 -8.811 19.994 1.00 56.22 92 GLY A CA 1
ATOM 561 C C . GLY A 1 92 ? -6.910 -9.704 19.742 1.00 56.22 92 GLY A C 1
ATOM 562 O O . GLY A 1 92 ? -5.774 -9.283 19.956 1.00 56.22 92 GLY A O 1
ATOM 563 N N . GLY A 1 93 ? -7.115 -10.926 19.253 1.00 48.66 93 GLY A N 1
ATOM 564 C CA . GLY A 1 93 ? -6.053 -11.792 18.775 1.00 48.66 93 GLY A CA 1
ATOM 565 C C . GLY A 1 93 ? -5.671 -11.396 17.358 1.00 48.66 93 GLY A C 1
ATOM 566 O O . GLY A 1 93 ? -6.476 -11.532 16.437 1.00 48.66 93 GLY A O 1
ATOM 567 N N . GLY A 1 94 ? -4.427 -10.954 17.170 1.00 57.72 94 GLY A N 1
ATOM 568 C CA . GLY A 1 94 ? -3.756 -10.985 15.874 1.00 57.72 94 GLY A CA 1
ATOM 569 C C . GLY A 1 94 ? -3.736 -12.421 15.353 1.00 57.72 94 GLY A C 1
ATOM 570 O O . GLY A 1 94 ? -2.783 -13.164 15.553 1.00 57.72 94 GLY A O 1
ATOM 571 N N . GLY A 1 95 ? -4.835 -12.839 14.737 1.00 46.84 95 GLY A N 1
ATOM 572 C CA . GLY A 1 95 ? -4.992 -14.164 14.184 1.00 46.84 95 GLY A CA 1
ATOM 573 C C . GLY A 1 95 ? -4.347 -14.200 12.816 1.00 46.84 95 GLY A C 1
ATOM 574 O O . GLY A 1 95 ? -5.022 -13.968 11.809 1.00 46.84 95 GLY A O 1
ATOM 575 N N . ALA A 1 96 ? -3.065 -14.559 12.791 1.00 49.53 96 ALA A N 1
ATOM 576 C CA . ALA A 1 96 ? -2.513 -15.419 11.755 1.00 49.53 96 ALA A CA 1
ATOM 577 C C . ALA A 1 96 ? -3.319 -16.737 11.728 1.00 49.53 96 ALA A C 1
ATOM 579 O O . ALA A 1 96 ? -2.868 -17.784 12.174 1.00 49.53 96 ALA A O 1
ATOM 580 N N . GLY A 1 97 ? -4.568 -16.666 11.270 1.00 49.47 97 GLY A N 1
ATOM 581 C CA . GLY A 1 97 ? -5.389 -17.816 10.938 1.00 49.47 97 GLY A CA 1
ATOM 582 C C . GLY A 1 97 ? -5.088 -18.149 9.491 1.00 49.47 97 GLY A C 1
ATOM 583 O O . GLY A 1 97 ? -5.556 -17.453 8.594 1.00 49.47 97 GLY A O 1
ATOM 584 N N . GLY A 1 98 ? -4.225 -19.143 9.286 1.00 50.56 98 GLY A N 1
ATOM 585 C CA . GLY A 1 98 ? -3.825 -19.642 7.978 1.00 50.56 98 GLY A CA 1
ATOM 586 C C . GLY A 1 98 ? -5.041 -20.020 7.142 1.00 50.56 98 GLY A C 1
ATOM 587 O O . GLY A 1 98 ? -5.632 -21.080 7.306 1.00 50.56 98 GLY A O 1
ATOM 588 N N . GLY A 1 99 ? -5.412 -19.129 6.243 1.00 57.25 99 GLY A N 1
ATOM 589 C CA . GLY A 1 99 ? -6.502 -19.324 5.317 1.00 57.25 99 GLY A CA 1
ATOM 590 C C . GLY A 1 99 ? -6.474 -18.160 4.360 1.00 57.25 99 GLY A C 1
ATOM 591 O O . GLY A 1 99 ? -7.108 -17.139 4.603 1.00 57.25 99 GLY A O 1
ATOM 592 N N . GLY A 1 100 ? -5.694 -18.299 3.286 1.00 66.06 100 GLY A N 1
ATOM 593 C CA . GLY A 1 100 ? -5.869 -17.431 2.128 1.00 66.06 100 GLY A CA 1
ATOM 594 C C . GLY A 1 100 ? -7.326 -17.478 1.642 1.00 66.06 100 GLY A C 1
ATOM 595 O O . GLY A 1 100 ? -8.095 -18.334 2.093 1.00 66.06 100 GLY A O 1
ATOM 596 N N . PRO A 1 101 ? -7.719 -16.584 0.721 1.00 66.06 101 PRO A N 1
ATOM 597 C CA . PRO A 1 101 ? -9.069 -16.559 0.172 1.00 66.06 101 PRO A CA 1
ATOM 598 C C . PRO A 1 101 ? -9.516 -17.973 -0.211 1.00 66.06 101 PRO A C 1
ATOM 600 O O . PRO A 1 101 ? -8.907 -18.623 -1.063 1.00 66.06 101 PRO A O 1
ATOM 603 N N . LYS A 1 102 ? -10.542 -18.489 0.471 1.00 73.31 102 LYS A N 1
ATOM 604 C CA . LYS A 1 102 ? -11.082 -19.808 0.159 1.00 73.31 102 LYS A CA 1
ATOM 605 C C . LYS A 1 102 ? -11.858 -19.679 -1.147 1.00 73.31 102 LYS A C 1
ATOM 607 O O . LYS A 1 102 ? -12.731 -18.820 -1.258 1.00 73.31 102 LYS A O 1
ATOM 612 N N . ALA A 1 103 ? -11.546 -20.531 -2.121 1.00 69.94 103 ALA A N 1
ATOM 613 C CA . ALA A 1 103 ? -12.363 -20.640 -3.323 1.00 69.94 103 ALA A CA 1
ATOM 614 C C . ALA A 1 103 ? -13.833 -20.913 -2.932 1.00 69.94 103 ALA A C 1
ATOM 616 O O . ALA A 1 103 ? -14.069 -21.599 -1.927 1.00 69.94 103 ALA A O 1
ATOM 617 N N . PRO A 1 104 ? -14.816 -20.394 -3.690 1.00 71.44 104 PRO A N 1
ATOM 618 C CA . PRO A 1 104 ? -16.226 -20.661 -3.435 1.00 71.44 104 PRO A CA 1
ATOM 619 C C . PRO A 1 104 ? -16.477 -22.162 -3.265 1.00 71.44 104 PRO A C 1
ATOM 621 O O . PRO A 1 104 ? -15.954 -22.974 -4.027 1.00 71.44 104 PRO A O 1
ATOM 624 N N . ALA A 1 105 ? -17.278 -22.534 -2.261 1.00 77.62 105 ALA A N 1
ATOM 625 C CA . ALA A 1 105 ? -17.602 -23.938 -1.990 1.00 77.62 105 ALA A CA 1
ATOM 626 C C . ALA A 1 105 ? -18.300 -24.619 -3.180 1.00 77.62 105 ALA A C 1
ATOM 628 O O . A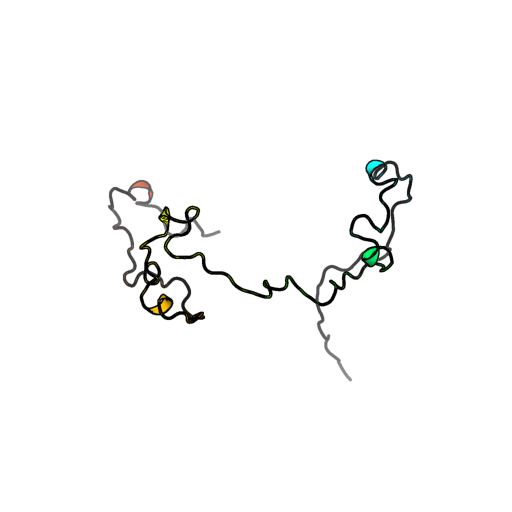LA A 1 105 ? -18.248 -25.838 -3.322 1.00 77.62 105 ALA A O 1
ATOM 629 N N . GLN A 1 106 ? -18.922 -23.817 -4.043 1.00 73.31 106 GLN A N 1
ATOM 630 C CA . GLN A 1 106 ? -19.562 -24.246 -5.268 1.00 73.31 106 GLN A CA 1
ATOM 631 C C . GLN A 1 106 ? -18.854 -23.569 -6.443 1.00 73.31 106 GLN A C 1
ATOM 633 O O . GLN A 1 106 ? -18.935 -22.353 -6.617 1.00 73.31 106 GLN A O 1
ATOM 638 N N . GLY A 1 107 ? -18.123 -24.358 -7.232 1.00 71.19 107 GLY A N 1
ATOM 639 C CA . GLY A 1 107 ? -17.681 -23.918 -8.551 1.00 71.19 107 GLY A CA 1
ATOM 640 C C . GLY A 1 107 ? -18.898 -23.721 -9.454 1.00 71.19 107 GLY A C 1
ATOM 641 O O . GLY A 1 107 ? -19.842 -24.508 -9.402 1.00 71.19 107 GLY A O 1
ATOM 642 N N . GLY A 1 108 ? -18.882 -22.671 -10.270 1.00 73.25 108 GLY A N 1
ATOM 643 C CA . GLY A 1 108 ? -19.901 -22.419 -11.283 1.00 73.25 108 GLY A CA 1
ATOM 644 C C . GLY A 1 108 ? -19.238 -22.324 -12.645 1.00 73.25 108 GLY A C 1
ATOM 645 O O . GLY A 1 108 ? -18.454 -21.409 -12.882 1.00 73.25 108 GLY A O 1
ATOM 646 N N . VAL A 1 109 ? -19.534 -23.270 -13.533 1.00 77.25 109 VAL A N 1
ATOM 647 C CA . VAL A 1 109 ? -19.300 -23.078 -14.966 1.00 77.25 109 VAL A CA 1
ATOM 648 C C . VAL A 1 109 ? -20.598 -22.510 -15.518 1.00 77.25 109 VAL A C 1
ATOM 650 O O . VAL A 1 109 ? -21.664 -23.079 -15.275 1.00 77.25 109 VAL A O 1
ATOM 653 N N . ALA A 1 110 ? -20.517 -21.375 -16.209 1.00 78.69 110 ALA A N 1
ATOM 654 C CA . ALA A 1 110 ? -21.668 -20.832 -16.915 1.00 78.69 110 ALA A CA 1
ATOM 655 C C . ALA A 1 110 ? -22.223 -21.890 -17.880 1.00 78.69 110 ALA A C 1
ATOM 657 O O . ALA A 1 110 ? -21.460 -22.620 -18.520 1.00 78.69 110 ALA A O 1
ATOM 658 N N . ALA A 1 111 ? -23.548 -21.995 -17.979 1.00 80.25 111 ALA A N 1
ATOM 659 C CA . ALA A 1 111 ? -24.157 -22.894 -18.950 1.00 80.25 111 ALA A CA 1
ATOM 660 C C . ALA A 1 111 ? -23.723 -22.497 -20.371 1.00 80.25 111 ALA A C 1
ATOM 662 O O . ALA A 1 111 ? -23.537 -21.316 -20.657 1.00 80.25 111 ALA A O 1
ATOM 663 N N . THR A 1 112 ? -23.636 -23.466 -21.289 1.00 78.31 112 THR A N 1
ATOM 664 C CA . THR A 1 112 ? -23.259 -23.232 -22.700 1.00 78.31 112 THR A CA 1
ATOM 665 C C . THR A 1 112 ? -24.114 -22.158 -23.387 1.00 78.31 112 THR A C 1
ATOM 667 O O . THR A 1 112 ? -23.674 -21.550 -24.358 1.00 78.31 112 THR A O 1
ATOM 670 N N . HIS A 1 113 ? -25.322 -21.905 -22.874 1.00 83.69 113 HIS A N 1
ATOM 671 C CA . HIS A 1 113 ? -26.259 -20.905 -23.384 1.00 83.69 113 HIS A CA 1
ATOM 672 C C . HIS A 1 113 ? -26.634 -19.838 -22.344 1.00 83.69 113 HIS A C 1
ATOM 674 O O . HIS A 1 113 ? -27.720 -19.265 -22.421 1.00 83.69 113 HIS A O 1
ATOM 680 N N . ASP A 1 114 ? -25.771 -19.564 -21.364 1.00 86.50 114 ASP A N 1
ATOM 681 C CA . ASP A 1 114 ? -25.973 -18.429 -20.460 1.00 86.50 114 ASP A CA 1
ATOM 682 C C . ASP A 1 114 ? -26.004 -17.120 -21.279 1.00 86.50 114 ASP A C 1
ATOM 684 O O . ASP A 1 114 ? -25.038 -16.845 -21.999 1.00 86.50 114 ASP A O 1
ATOM 688 N N . PRO A 1 115 ? -27.081 -16.306 -21.206 1.00 89.06 115 PRO A N 1
ATOM 689 C CA . PRO A 1 115 ? -27.187 -15.041 -21.935 1.00 89.06 115 PRO A CA 1
ATOM 690 C C . PRO A 1 115 ? -25.983 -14.107 -21.747 1.00 89.06 115 PRO A C 1
ATOM 692 O O . PRO A 1 115 ? -25.615 -13.400 -22.682 1.00 89.06 115 PRO A O 1
ATOM 695 N N . ASN A 1 116 ? -25.336 -14.136 -20.579 1.00 88.56 116 ASN A N 1
ATOM 696 C CA . ASN A 1 116 ? -24.187 -13.289 -20.261 1.00 88.56 116 ASN A CA 1
ATOM 697 C C . ASN A 1 116 ? -22.865 -13.800 -20.860 1.00 88.56 116 ASN A C 1
ATOM 699 O O . ASN A 1 116 ? -21.890 -13.052 -20.899 1.00 88.56 116 ASN A O 1
ATOM 703 N N . TYR A 1 117 ? -22.820 -15.047 -21.343 1.00 88.38 117 TYR A N 1
ATOM 704 C CA . TYR A 1 117 ? -21.620 -15.683 -21.901 1.00 88.38 117 TYR A CA 1
ATOM 705 C C . TYR A 1 117 ? -21.823 -16.203 -23.334 1.00 88.38 117 TYR A C 1
ATOM 707 O O . TYR A 1 117 ? -21.024 -16.999 -23.825 1.00 88.38 117 TYR A O 1
ATOM 715 N N . GLN A 1 118 ? -22.852 -15.723 -24.042 1.00 87.44 118 GLN A N 1
ATOM 716 C CA . GLN A 1 118 ? -23.157 -16.141 -25.420 1.00 87.44 118 GLN A CA 1
ATOM 717 C C . GLN A 1 118 ? -22.001 -15.905 -26.402 1.00 87.44 118 GLN A C 1
ATOM 719 O O . GLN A 1 118 ? -21.811 -16.691 -27.322 1.00 87.44 118 GLN A O 1
ATOM 724 N N . THR A 1 119 ? -21.191 -14.862 -26.207 1.00 83.12 119 THR A N 1
ATOM 725 C CA . THR A 1 119 ? -20.024 -14.586 -27.067 1.00 83.12 119 THR A CA 1
ATOM 726 C C . THR A 1 119 ? -18.908 -15.619 -26.922 1.00 83.12 119 THR A C 1
ATOM 728 O O . THR A 1 119 ? -18.052 -15.715 -27.797 1.00 83.12 119 THR A O 1
ATOM 731 N N . LEU A 1 120 ? -18.920 -16.396 -25.836 1.00 82.50 120 LEU A N 1
ATOM 732 C CA . LEU A 1 120 ? -17.981 -17.487 -25.591 1.00 82.50 120 LEU A CA 1
ATOM 733 C C . LEU A 1 120 ? -18.527 -18.838 -26.086 1.00 82.50 120 LEU A C 1
ATOM 735 O O . LEU A 1 120 ? -17.782 -19.819 -26.133 1.00 82.50 120 LEU A O 1
ATOM 739 N N . ALA A 1 121 ? -19.807 -18.910 -26.474 1.00 77.81 121 ALA A N 1
ATOM 740 C CA . ALA A 1 121 ? -20.402 -20.122 -27.019 1.00 77.81 121 ALA A CA 1
ATOM 741 C C . ALA A 1 121 ? -19.739 -20.467 -28.364 1.00 77.81 121 ALA A C 1
ATOM 743 O O . ALA A 1 121 ? -19.790 -19.699 -29.321 1.00 77.81 121 ALA A O 1
ATOM 744 N N . GLY A 1 122 ? -19.090 -21.633 -28.431 1.00 76.94 122 GLY A N 1
ATOM 745 C CA . GLY A 1 122 ? -18.365 -22.096 -29.620 1.00 76.94 122 GLY A CA 1
ATOM 746 C C . GLY A 1 122 ? -16.859 -21.813 -29.615 1.00 76.94 122 GLY A C 1
ATOM 747 O O . GLY A 1 122 ? -16.169 -22.251 -30.534 1.00 76.94 122 GLY A O 1
ATOM 748 N N . MET A 1 123 ? -16.317 -21.152 -28.584 1.00 83.56 123 MET A N 1
ATOM 749 C CA . MET A 1 123 ? -14.865 -21.085 -28.392 1.00 83.56 123 MET A CA 1
ATOM 750 C C . MET A 1 123 ? -14.346 -22.453 -27.928 1.00 83.56 123 MET A C 1
ATOM 752 O O . MET A 1 123 ? -14.742 -22.955 -26.877 1.00 83.56 123 MET A O 1
ATOM 756 N N . GLY A 1 124 ? -13.472 -23.078 -28.720 1.00 77.00 124 GLY A N 1
ATOM 757 C CA . GLY A 1 124 ? -12.829 -24.341 -28.350 1.00 77.00 124 GLY A CA 1
ATOM 758 C C . GLY A 1 124 ? -11.751 -24.152 -27.277 1.00 77.00 124 GLY A C 1
ATOM 759 O O . GLY A 1 124 ? -11.146 -23.086 -27.171 1.00 77.00 124 GLY A O 1
ATOM 760 N N . ASN A 1 125 ? -11.422 -25.212 -26.532 1.00 79.25 125 ASN A N 1
ATOM 761 C CA . ASN A 1 125 ? -10.346 -25.199 -25.519 1.00 79.25 125 ASN A CA 1
ATOM 762 C C . ASN A 1 125 ? -8.928 -25.066 -26.122 1.00 79.25 125 ASN A C 1
ATOM 764 O O . ASN A 1 125 ? -7.924 -25.233 -25.426 1.00 79.25 125 ASN A O 1
ATOM 768 N N . ASP A 1 126 ? -8.839 -24.800 -27.421 1.00 84.25 126 ASP A N 1
ATOM 769 C CA . ASP A 1 126 ? -7.606 -24.717 -28.196 1.00 84.25 126 ASP A CA 1
ATOM 770 C C . ASP A 1 126 ? -7.104 -23.279 -28.331 1.00 84.25 126 ASP A C 1
ATOM 772 O O . ASP A 1 126 ? -5.993 -23.065 -28.796 1.00 84.25 126 ASP A O 1
ATOM 776 N N . VAL A 1 127 ? -7.877 -22.293 -27.865 1.00 74.69 127 VAL A N 1
ATOM 777 C CA . VAL A 1 127 ? -7.525 -20.863 -27.935 1.00 74.69 127 VAL A CA 1
ATOM 778 C C . VAL A 1 127 ? -6.208 -20.512 -27.228 1.00 74.69 127 VAL A C 1
ATOM 780 O O . VAL A 1 127 ? -5.629 -19.465 -27.499 1.00 74.69 127 VAL A O 1
ATOM 783 N N . PHE A 1 128 ? -5.716 -21.392 -26.350 1.00 81.19 128 PHE A N 1
ATOM 784 C CA . PHE A 1 128 ? -4.425 -21.257 -25.667 1.00 81.19 128 PHE A CA 1
ATOM 785 C C . PHE A 1 128 ? -3.402 -22.333 -26.055 1.00 81.19 128 PHE A C 1
ATOM 787 O O . PHE A 1 128 ? -2.328 -22.399 -25.455 1.00 81.19 128 PHE A O 1
ATOM 794 N N . LYS A 1 129 ? -3.713 -23.200 -27.024 1.00 79.69 129 LYS A N 1
ATOM 795 C CA . LYS A 1 129 ? -2.759 -24.193 -27.528 1.00 79.69 129 LYS A CA 1
ATOM 796 C C . LYS A 1 129 ? -1.882 -23.522 -28.589 1.00 79.69 129 LYS A C 1
ATOM 798 O O . LYS A 1 129 ? -2.393 -22.809 -29.448 1.00 79.69 129 LYS A O 1
ATOM 803 N N . LYS A 1 130 ? -0.565 -23.698 -28.462 1.00 68.25 130 LYS A N 1
ATOM 804 C CA . LYS A 1 130 ? 0.450 -23.127 -29.357 1.00 68.25 130 LYS A CA 1
ATOM 805 C C . LYS A 1 130 ? 0.769 -24.071 -30.505 1.00 68.25 130 LYS A C 1
ATOM 807 O O . LYS A 1 130 ? 0.818 -25.291 -30.236 1.00 68.25 130 LYS A O 1
#

Secondary structure (DSSP, 8-state):
-----------PPPPPSS--PPPTT-GGGGGGTT--TTTT-GGGTT--S-----S--SPPPSS-----TT-GGGGGGTT--TTTT-TTTTTS---------PPPSS--PPPTT-GGGGGGTT--TTTT--

Foldseek 3Di:
DDDDDDDDDDPDPDDDPDDDDDDLPPPVCVVCNPVALQPVHPVRRPDDPDPPPPPDDPDDPPDDDDDDLPDPVCVVCNPVAQQPVHPVRRPVDPDPPPDDPDDPPDDDDAPLVRVVCVVCNPPDPCPPPD

Sequence (130 aa):
GGGAAPAGGGGGPKAPAQGGVAGTHDPNYQTLAGCGGDVFGADKAGAGGGGGAPGGGPKAPAQGGVAATHDPNYQTLAGVGGDVFGADKAAGGGGAGGGGPKAPAQGGVAATHDPNYQTLAGMGNDVFKK

Radius of gyration: 30.15 Å; chains: 1; bounding box: 68×61×52 Å